Protein AF-A0A514LG94-F1 (afdb_monomer)

Structure (mmCIF, N/CA/C/O backbone):
data_AF-A0A514LG94-F1
#
_entry.id   AF-A0A514LG94-F1
#
loop_
_atom_site.group_PDB
_atom_site.id
_atom_site.type_symbol
_atom_site.label_atom_id
_atom_site.label_alt_id
_atom_site.label_comp_id
_atom_site.label_asym_id
_atom_site.label_entity_id
_atom_site.label_seq_id
_atom_site.pdbx_PDB_ins_code
_atom_site.Cartn_x
_atom_site.Cartn_y
_atom_site.Cartn_z
_atom_site.occupancy
_atom_site.B_iso_or_equiv
_atom_site.auth_seq_id
_atom_site.auth_comp_id
_atom_site.auth_asym_id
_atom_site.auth_atom_id
_atom_site.pdbx_PDB_model_num
ATOM 1 N N . MET A 1 1 ? 9.009 -0.289 -16.043 1.0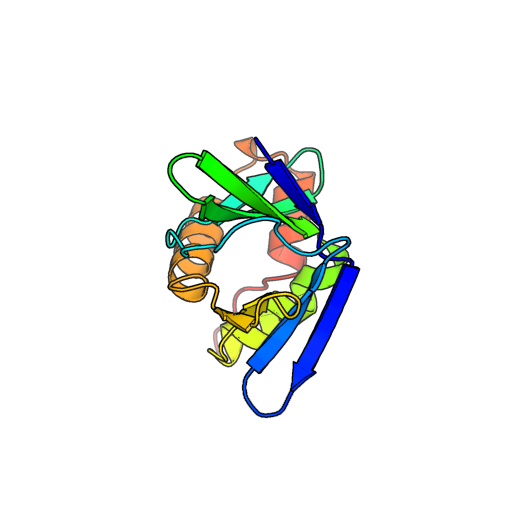0 66.12 1 MET A N 1
ATOM 2 C CA . MET A 1 1 ? 8.931 -0.394 -14.575 1.00 66.12 1 MET A CA 1
ATOM 3 C C . MET A 1 1 ? 8.322 -1.741 -14.287 1.00 66.12 1 MET A C 1
ATOM 5 O O . MET A 1 1 ? 7.383 -2.103 -14.988 1.00 66.12 1 MET A O 1
ATOM 9 N N . ASP A 1 2 ? 8.918 -2.500 -13.381 1.00 88.19 2 ASP A N 1
ATOM 10 C CA . ASP A 1 2 ? 8.402 -3.818 -13.026 1.00 88.19 2 ASP A CA 1
ATOM 11 C C . ASP A 1 2 ? 7.229 -3.648 -12.051 1.00 88.19 2 ASP A C 1
ATOM 13 O O . ASP A 1 2 ? 7.328 -2.825 -11.143 1.00 88.19 2 ASP A O 1
ATOM 17 N N . ALA A 1 3 ? 6.112 -4.346 -12.267 1.00 94.25 3 ALA A N 1
ATOM 18 C CA . ALA A 1 3 ? 4.884 -4.162 -11.488 1.00 94.25 3 ALA A CA 1
ATOM 19 C C . ALA A 1 3 ? 4.435 -5.472 -10.835 1.00 94.25 3 ALA A C 1
ATOM 21 O O . ALA A 1 3 ? 4.307 -6.497 -11.501 1.00 94.25 3 ALA A O 1
ATOM 22 N N . ILE A 1 4 ? 4.201 -5.439 -9.533 1.00 95.81 4 ILE A N 1
ATOM 23 C CA . ILE A 1 4 ? 3.734 -6.556 -8.717 1.00 95.81 4 ILE A CA 1
ATOM 24 C C . ILE A 1 4 ? 2.352 -6.178 -8.195 1.00 95.81 4 ILE A C 1
ATOM 26 O O . ILE A 1 4 ? 2.157 -5.054 -7.739 1.00 95.81 4 ILE A O 1
ATOM 30 N N . TYR A 1 5 ? 1.396 -7.099 -8.251 1.00 97.50 5 TYR A N 1
ATOM 31 C CA . TYR A 1 5 ? 0.014 -6.828 -7.862 1.00 97.50 5 TYR A CA 1
ATOM 32 C C . TYR A 1 5 ? -0.361 -7.648 -6.638 1.00 97.50 5 TYR A C 1
ATOM 34 O O . TYR A 1 5 ? -0.267 -8.876 -6.665 1.00 97.50 5 TYR A O 1
ATOM 42 N N . VAL A 1 6 ? -0.8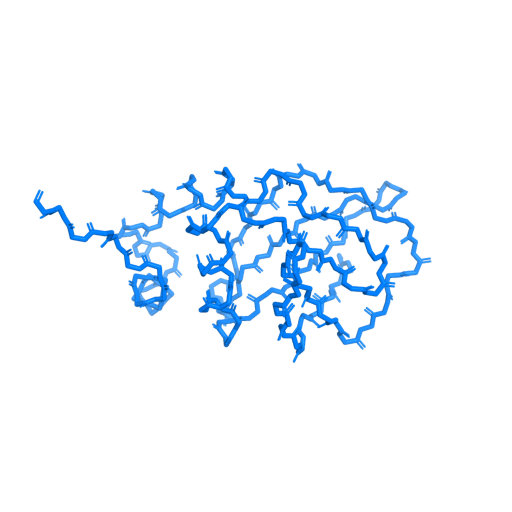38 -6.985 -5.587 1.00 98.12 6 VAL A N 1
ATOM 43 C CA . VAL A 1 6 ? -1.405 -7.662 -4.415 1.00 98.12 6 VAL A CA 1
ATOM 44 C C . VAL A 1 6 ? -2.658 -8.441 -4.822 1.00 98.12 6 VAL A C 1
ATOM 46 O O . VAL A 1 6 ? -3.451 -7.989 -5.652 1.00 98.12 6 VAL A O 1
ATOM 49 N N . LYS A 1 7 ? -2.794 -9.649 -4.273 1.00 98.12 7 LYS A N 1
ATOM 50 C CA . LYS A 1 7 ? -3.893 -10.590 -4.529 1.00 98.12 7 LYS A CA 1
ATOM 51 C C . LYS A 1 7 ? -4.583 -11.074 -3.262 1.00 98.12 7 LYS A C 1
ATOM 53 O O . LYS A 1 7 ? -5.724 -11.520 -3.351 1.00 98.12 7 LYS A O 1
ATOM 58 N N . VAL A 1 8 ? -3.913 -11.025 -2.113 1.00 98.19 8 VAL A N 1
ATOM 59 C CA . VAL A 1 8 ? -4.496 -11.405 -0.821 1.00 98.19 8 VAL A CA 1
ATOM 60 C C . VAL A 1 8 ? -3.925 -10.511 0.274 1.00 98.19 8 VAL A C 1
ATOM 62 O O . VAL A 1 8 ? -2.729 -10.230 0.285 1.00 98.19 8 VAL A O 1
ATOM 65 N N . ALA A 1 9 ? -4.773 -10.120 1.221 1.00 98.19 9 ALA A N 1
ATOM 66 C CA . ALA A 1 9 ? -4.395 -9.469 2.467 1.00 98.19 9 ALA A CA 1
ATOM 67 C C . ALA A 1 9 ? -4.657 -10.421 3.645 1.00 98.19 9 ALA A C 1
ATOM 69 O O . ALA A 1 9 ? -5.717 -11.049 3.726 1.00 98.19 9 ALA A O 1
ATOM 70 N N . ARG A 1 10 ? -3.688 -10.567 4.556 1.00 97.75 10 ARG A N 1
ATOM 71 C CA . ARG A 1 10 ? -3.841 -11.359 5.785 1.00 97.75 10 ARG A CA 1
ATOM 72 C C . ARG A 1 10 ? -3.273 -10.627 6.987 1.00 97.75 10 ARG A C 1
ATOM 74 O O . ARG A 1 10 ? -2.064 -10.445 7.092 1.00 97.75 10 ARG A O 1
ATOM 81 N N . HIS A 1 11 ? -4.133 -10.302 7.942 1.00 97.00 11 HIS A N 1
ATOM 82 C CA . HIS A 1 11 ? -3.687 -9.874 9.262 1.00 97.00 11 HIS A CA 1
ATOM 83 C C . HIS A 1 11 ? -3.155 -11.075 10.059 1.00 97.00 11 HIS A C 1
ATOM 85 O O . HIS A 1 11 ? -3.842 -12.090 10.207 1.00 97.00 11 HIS A O 1
ATOM 91 N N . LYS A 1 12 ? -1.931 -10.948 10.570 1.00 95.62 12 LYS A N 1
ATOM 92 C CA . LYS A 1 12 ? -1.275 -11.869 11.507 1.00 95.62 12 LYS A CA 1
ATOM 93 C C . LYS A 1 12 ? -1.016 -11.131 12.832 1.00 95.62 12 LYS A C 1
ATOM 95 O O . LYS A 1 12 ? -1.363 -9.961 12.965 1.00 95.62 12 LYS A O 1
ATOM 100 N N . GLU A 1 13 ? -0.454 -11.817 13.829 1.00 93.75 13 GLU A N 1
ATOM 101 C CA . GLU A 1 13 ? -0.205 -11.234 15.164 1.00 93.75 13 GLU A CA 1
ATOM 102 C C . GLU A 1 13 ? 0.765 -10.041 15.136 1.00 93.75 13 GLU A C 1
ATOM 104 O O . GLU A 1 13 ? 0.677 -9.158 15.984 1.00 93.75 13 GLU A O 1
ATOM 109 N N . ASP A 1 14 ? 1.681 -10.020 14.172 1.00 94.44 14 ASP A N 1
ATOM 110 C CA . ASP A 1 14 ? 2.784 -9.068 14.043 1.00 94.44 14 ASP A CA 1
ATOM 111 C C . ASP A 1 14 ? 2.586 -8.024 12.933 1.00 94.44 14 ASP A C 1
ATOM 113 O O . ASP A 1 14 ? 3.397 -7.109 12.812 1.00 94.44 14 ASP A O 1
ATOM 117 N N . GLY A 1 15 ? 1.519 -8.125 12.134 1.00 97.12 15 GLY A N 1
ATOM 118 C CA . GLY A 1 15 ? 1.243 -7.155 11.078 1.00 97.12 15 GLY A CA 1
ATOM 119 C C . GLY A 1 15 ? 0.328 -7.657 9.967 1.00 97.12 15 GLY A C 1
ATOM 120 O O . GLY A 1 15 ? -0.220 -8.763 10.012 1.00 97.12 15 GLY A O 1
ATOM 121 N N . LEU A 1 16 ? 0.165 -6.823 8.945 1.00 98.44 16 LEU A N 1
ATOM 122 C CA . LEU A 1 16 ? -0.543 -7.158 7.715 1.00 98.44 16 LEU A CA 1
ATOM 123 C C . LEU A 1 16 ? 0.430 -7.707 6.679 1.00 98.44 16 LEU A C 1
ATOM 125 O O . LEU A 1 16 ? 1.438 -7.089 6.357 1.00 98.44 16 LEU A O 1
ATOM 129 N N . TYR A 1 17 ? 0.090 -8.857 6.115 1.00 98.19 17 TYR A N 1
ATOM 130 C CA . TYR A 1 17 ? 0.847 -9.501 5.056 1.00 98.19 17 TYR A CA 1
ATOM 131 C C . TYR A 1 17 ? 0.067 -9.415 3.749 1.00 98.19 17 TYR A C 1
ATOM 133 O O . TYR A 1 17 ? -1.059 -9.908 3.653 1.00 98.19 17 TYR A O 1
ATOM 141 N N . LEU A 1 18 ? 0.682 -8.786 2.753 1.00 98.19 18 LEU A N 1
ATOM 142 C CA . LEU A 1 18 ? 0.169 -8.666 1.398 1.00 98.19 18 LEU A CA 1
ATOM 143 C C . LEU A 1 18 ? 0.841 -9.733 0.529 1.00 98.19 18 LEU A C 1
ATOM 145 O O . LEU A 1 18 ? 2.053 -9.698 0.309 1.00 98.19 18 LEU A O 1
ATOM 149 N N . GLU A 1 19 ? 0.064 -10.701 0.051 1.00 97.19 19 GLU A N 1
ATOM 150 C CA . GLU A 1 19 ? 0.525 -11.705 -0.911 1.00 97.19 19 GLU A CA 1
ATOM 151 C C . GLU A 1 19 ? 0.319 -11.170 -2.326 1.00 97.19 19 GLU A C 1
ATOM 153 O O . GLU A 1 19 ? -0.762 -10.679 -2.666 1.00 97.19 19 GLU A O 1
ATOM 158 N N . SER A 1 20 ? 1.347 -11.281 -3.162 1.00 95.56 20 SER A N 1
ATOM 159 C CA . SER A 1 20 ? 1.330 -10.805 -4.540 1.00 95.56 20 SER A CA 1
ATOM 160 C C . SER A 1 20 ? 1.170 -11.921 -5.568 1.00 95.56 20 SER A C 1
ATOM 162 O O . SER A 1 20 ? 1.335 -13.107 -5.290 1.00 95.56 20 SER A O 1
ATOM 164 N N . ASP A 1 21 ? 0.859 -11.522 -6.798 1.00 95.62 21 ASP A N 1
ATOM 165 C CA . ASP A 1 21 ? 0.759 -12.394 -7.969 1.00 95.62 21 ASP A CA 1
ATOM 166 C C . ASP A 1 21 ? 2.068 -13.104 -8.339 1.00 95.62 21 ASP A C 1
ATOM 168 O O . ASP A 1 21 ? 2.047 -14.141 -9.006 1.00 95.62 21 ASP A O 1
ATOM 172 N N . ARG A 1 22 ? 3.202 -12.558 -7.898 1.00 93.19 22 ARG A N 1
ATOM 173 C CA . ARG A 1 22 ? 4.530 -13.148 -8.052 1.00 93.19 22 ARG A CA 1
ATOM 174 C C . ARG A 1 22 ? 5.499 -12.655 -6.986 1.00 93.19 22 ARG A C 1
ATOM 176 O O . ARG A 1 22 ? 5.290 -11.608 -6.375 1.00 93.19 22 ARG A O 1
ATOM 183 N N . ASN A 1 23 ? 6.599 -13.387 -6.840 1.00 89.94 23 ASN A N 1
ATOM 184 C CA . ASN A 1 23 ? 7.740 -12.969 -6.034 1.00 89.94 23 ASN A CA 1
ATOM 185 C C . ASN A 1 23 ? 8.624 -12.005 -6.845 1.00 89.94 23 ASN A C 1
ATOM 187 O O . ASN A 1 23 ? 8.771 -12.208 -8.056 1.00 89.94 23 ASN A O 1
ATOM 191 N N . PRO A 1 24 ? 9.252 -11.006 -6.204 1.00 87.94 24 PRO A N 1
ATOM 192 C CA . PRO A 1 24 ? 10.271 -10.199 -6.861 1.00 87.94 24 PRO A CA 1
ATOM 193 C C . PRO A 1 24 ? 11.477 -11.069 -7.248 1.00 87.94 24 PRO A C 1
ATOM 195 O O . PRO A 1 24 ? 11.871 -11.974 -6.511 1.00 87.94 24 PRO A O 1
ATOM 198 N N . GLU A 1 25 ? 12.071 -10.799 -8.412 1.00 85.88 25 GLU A N 1
ATOM 199 C CA . GLU A 1 25 ? 13.256 -11.532 -8.892 1.00 85.88 25 GLU A CA 1
ATOM 200 C C . GLU A 1 25 ? 14.541 -11.130 -8.150 1.00 85.88 25 GLU A C 1
ATOM 202 O O . GLU A 1 25 ? 15.521 -11.873 -8.134 1.00 85.88 25 GLU A O 1
ATOM 207 N N . GLN A 1 26 ? 14.530 -9.945 -7.543 1.00 89.44 26 GLN A N 1
ATOM 208 C CA . GLN A 1 26 ? 15.662 -9.289 -6.900 1.00 89.44 26 GLN A CA 1
ATOM 209 C C . GLN A 1 26 ? 15.267 -8.800 -5.503 1.00 89.44 26 GLN A C 1
ATOM 211 O O . GLN A 1 26 ? 14.090 -8.771 -5.137 1.00 89.44 26 GLN A O 1
ATOM 216 N N . LEU A 1 27 ? 16.268 -8.419 -4.707 1.00 92.00 27 LEU A N 1
ATOM 217 C CA . LEU A 1 27 ? 16.040 -7.882 -3.372 1.00 92.00 27 LEU A CA 1
ATOM 218 C C . LEU A 1 27 ? 15.377 -6.503 -3.459 1.00 92.00 27 LEU A C 1
ATOM 220 O O . LEU A 1 27 ? 15.897 -5.602 -4.113 1.00 92.00 27 LEU A O 1
ATOM 224 N N . LEU A 1 28 ? 14.265 -6.340 -2.746 1.00 95.44 28 LEU A N 1
ATOM 225 C CA . LEU A 1 28 ? 13.557 -5.070 -2.654 1.00 95.44 28 LEU A CA 1
ATOM 226 C C . LEU A 1 28 ? 14.052 -4.257 -1.458 1.00 95.44 28 LEU A C 1
ATOM 228 O O . LEU A 1 28 ? 14.155 -4.775 -0.346 1.00 95.44 28 LEU A O 1
ATOM 232 N N . THR A 1 29 ? 14.304 -2.970 -1.684 1.00 96.19 29 THR A N 1
ATOM 233 C CA . THR A 1 29 ? 14.580 -1.979 -0.639 1.00 96.19 29 THR A CA 1
ATOM 234 C C . THR A 1 29 ? 13.428 -0.974 -0.598 1.00 96.19 29 THR A C 1
ATOM 236 O O . THR A 1 29 ? 13.129 -0.370 -1.633 1.00 96.19 29 THR A O 1
ATOM 239 N N . PRO A 1 30 ? 12.743 -0.801 0.548 1.00 96.44 30 PRO A N 1
ATOM 240 C CA . PRO A 1 30 ? 11.640 0.147 0.654 1.00 96.44 30 PRO A CA 1
ATOM 241 C C . PRO A 1 30 ? 12.144 1.573 0.437 1.00 96.44 30 PRO A C 1
ATOM 243 O O . PRO A 1 30 ? 13.178 1.953 0.988 1.00 96.44 30 PRO A O 1
ATOM 246 N N . THR A 1 31 ? 11.431 2.364 -0.370 1.00 96.94 31 THR A N 1
ATOM 247 C CA . THR A 1 31 ? 11.831 3.757 -0.630 1.00 96.94 31 THR A CA 1
ATOM 248 C C . THR A 1 31 ? 11.082 4.773 0.223 1.00 96.94 31 THR A C 1
ATOM 250 O O . THR A 1 31 ? 11.377 5.957 0.096 1.00 96.94 31 THR A O 1
ATOM 253 N N . GLY A 1 32 ? 10.078 4.346 0.998 1.00 96.75 32 GLY A N 1
ATOM 254 C CA . GLY A 1 32 ? 9.176 5.256 1.709 1.00 96.75 32 GLY A CA 1
ATOM 255 C C . GLY A 1 32 ? 8.428 6.169 0.743 1.00 96.75 32 GLY A C 1
ATOM 256 O O . GLY A 1 32 ? 8.407 7.375 0.933 1.00 96.75 32 GLY A O 1
ATOM 257 N N . ARG A 1 33 ? 7.920 5.620 -0.371 1.00 97.06 33 ARG A N 1
ATOM 258 C CA . ARG A 1 33 ? 7.205 6.409 -1.380 1.00 97.06 33 ARG A CA 1
ATOM 259 C C . ARG A 1 33 ? 5.908 5.734 -1.779 1.00 97.06 33 ARG A C 1
ATOM 261 O O . ARG A 1 33 ? 5.939 4.654 -2.375 1.00 97.06 33 ARG A O 1
ATOM 268 N N . LEU A 1 34 ? 4.801 6.425 -1.533 1.00 97.69 34 LEU A N 1
ATOM 269 C CA . LEU A 1 34 ? 3.465 6.025 -1.955 1.00 97.69 34 LEU A CA 1
ATOM 270 C C . LEU A 1 34 ? 2.961 6.933 -3.082 1.00 97.69 34 LEU A C 1
ATOM 272 O O . LEU A 1 34 ? 3.164 8.145 -3.080 1.00 97.69 34 LEU A O 1
ATOM 276 N N . LEU A 1 35 ? 2.310 6.340 -4.075 1.00 96.88 35 LEU A N 1
ATOM 277 C CA . LEU A 1 35 ? 1.660 7.027 -5.187 1.00 96.88 35 LEU A CA 1
ATOM 278 C C . LEU A 1 35 ? 0.227 6.510 -5.346 1.00 96.88 35 LEU A C 1
ATOM 280 O O . LEU A 1 35 ? -0.119 5.447 -4.837 1.00 96.88 35 LEU A O 1
ATOM 284 N N . ALA A 1 36 ? -0.582 7.234 -6.112 1.00 96.38 36 ALA A N 1
ATOM 285 C CA . ALA A 1 36 ? -1.879 6.764 -6.578 1.00 96.38 36 ALA A CA 1
ATOM 286 C C . ALA A 1 36 ? -1.825 6.435 -8.073 1.00 96.38 36 ALA A C 1
ATOM 288 O O . ALA A 1 36 ? -1.263 7.194 -8.866 1.00 96.38 36 ALA A O 1
ATOM 289 N N . ASP A 1 37 ? -2.450 5.324 -8.444 1.00 97.38 37 ASP A N 1
ATOM 290 C CA . ASP A 1 37 ? -2.844 4.998 -9.809 1.00 97.38 37 ASP A CA 1
ATOM 291 C C . ASP A 1 37 ? -4.370 5.109 -9.891 1.00 97.38 37 ASP A C 1
ATOM 293 O O . ASP A 1 37 ? -5.105 4.175 -9.562 1.00 97.38 37 ASP A O 1
ATOM 297 N N . SER A 1 38 ? -4.834 6.300 -10.273 1.00 96.62 38 SER A N 1
ATOM 298 C CA . SER A 1 38 ? -6.258 6.626 -10.358 1.00 96.62 38 SER A CA 1
ATOM 299 C C . SER A 1 38 ? -6.994 5.846 -11.446 1.00 96.62 38 SER A C 1
ATOM 301 O O . SER A 1 38 ? -8.180 5.581 -11.290 1.00 96.62 38 SER A O 1
ATOM 303 N N . ASP A 1 39 ? -6.315 5.471 -12.535 1.00 96.06 39 ASP A N 1
ATOM 304 C CA . ASP A 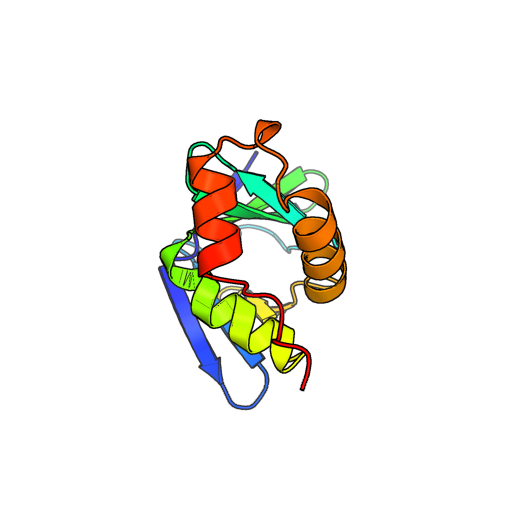1 39 ? -6.948 4.740 -13.639 1.00 96.06 39 ASP A CA 1
ATOM 305 C C . ASP A 1 39 ? -7.281 3.298 -13.225 1.00 96.06 39 ASP A C 1
ATOM 307 O O . ASP A 1 39 ? -8.272 2.727 -13.684 1.00 96.06 39 ASP A O 1
ATOM 311 N N . ASN A 1 40 ? -6.463 2.711 -12.3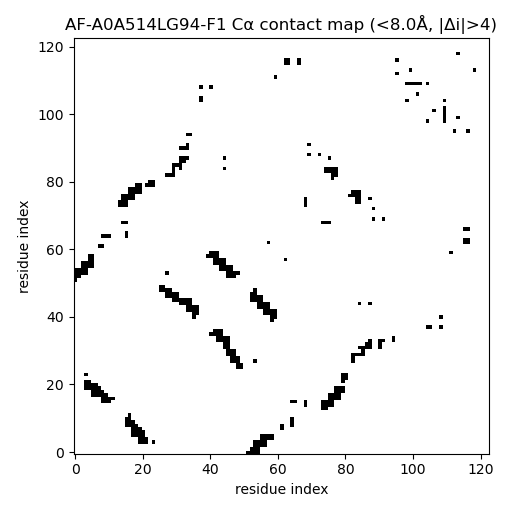43 1.00 96.88 40 ASN A N 1
ATOM 312 C CA . ASN A 1 40 ? -6.619 1.335 -11.869 1.00 96.88 40 ASN A CA 1
ATOM 313 C C . ASN A 1 40 ? -7.143 1.218 -10.430 1.00 96.88 40 ASN A C 1
ATOM 315 O O . ASN A 1 40 ? -7.231 0.100 -9.923 1.00 96.88 40 ASN A O 1
ATOM 319 N N . PHE A 1 41 ? -7.475 2.336 -9.775 1.00 97.94 41 PHE A N 1
ATOM 320 C CA . PHE A 1 41 ? -7.870 2.383 -8.362 1.00 97.94 41 PHE A CA 1
ATOM 321 C C . PHE A 1 41 ? -6.899 1.599 -7.471 1.00 97.94 41 PHE A C 1
ATOM 323 O O . PHE A 1 41 ? -7.268 0.653 -6.768 1.00 97.94 41 PHE A O 1
ATOM 330 N N . ALA A 1 42 ? -5.623 1.979 -7.526 1.00 98.44 42 ALA A N 1
ATOM 331 C CA . ALA A 1 42 ? -4.579 1.356 -6.727 1.00 98.44 42 ALA A CA 1
ATOM 332 C C . ALA A 1 42 ? -3.725 2.392 -5.995 1.00 98.44 42 ALA A C 1
ATOM 334 O O . ALA A 1 42 ? -3.410 3.463 -6.515 1.00 98.44 42 ALA A O 1
ATOM 335 N N . LEU A 1 43 ? -3.302 2.024 -4.788 1.00 98.44 43 LEU A N 1
ATOM 336 C CA . LEU A 1 43 ? -2.186 2.674 -4.114 1.00 98.44 43 LEU A CA 1
ATOM 337 C C . LEU A 1 43 ? -0.908 1.935 -4.504 1.00 98.44 43 LEU A C 1
ATOM 339 O O . LEU A 1 43 ? -0.862 0.706 -4.492 1.00 98.44 43 LEU A O 1
ATOM 343 N N . VAL A 1 44 ? 0.120 2.678 -4.892 1.00 98.44 44 VAL A N 1
ATOM 344 C CA . VAL A 1 44 ? 1.340 2.131 -5.483 1.00 98.44 44 VAL A CA 1
ATOM 345 C C . VAL A 1 44 ? 2.524 2.490 -4.608 1.00 98.44 44 VAL A C 1
ATOM 347 O O . VAL A 1 44 ? 2.943 3.645 -4.560 1.00 98.44 44 VAL A O 1
ATOM 350 N N . TYR A 1 45 ? 3.090 1.492 -3.940 1.00 98.31 45 TYR A N 1
ATOM 351 C CA . TYR A 1 45 ? 4.326 1.660 -3.187 1.00 98.31 45 TYR A CA 1
ATOM 352 C C . TYR A 1 45 ? 5.532 1.360 -4.080 1.00 98.31 45 TYR A C 1
ATOM 354 O O . TYR A 1 45 ? 5.521 0.403 -4.862 1.00 98.31 45 TYR A O 1
ATOM 362 N N . ILE A 1 46 ? 6.579 2.175 -3.974 1.00 97.62 46 ILE A N 1
ATOM 363 C CA . ILE A 1 46 ? 7.794 2.028 -4.779 1.00 97.62 46 ILE A CA 1
ATOM 364 C C . ILE A 1 46 ? 8.895 1.347 -3.963 1.00 97.62 46 ILE A C 1
ATOM 366 O O . ILE A 1 46 ? 9.219 1.754 -2.853 1.00 97.62 46 ILE A O 1
ATOM 370 N N . PHE A 1 47 ? 9.498 0.317 -4.548 1.00 96.75 47 PHE A N 1
ATOM 371 C CA . PHE A 1 47 ? 10.715 -0.317 -4.052 1.00 96.75 47 PHE A CA 1
ATOM 372 C C . PHE A 1 47 ? 11.875 -0.042 -5.015 1.00 96.75 47 PHE A C 1
ATOM 374 O O . PHE A 1 47 ? 11.684 -0.003 -6.234 1.00 96.75 47 PHE A O 1
ATOM 381 N N . ASP A 1 48 ? 13.081 0.121 -4.475 1.00 95.62 48 ASP A N 1
ATOM 382 C CA . ASP A 1 48 ? 14.328 0.015 -5.239 1.00 95.62 48 ASP A CA 1
ATOM 383 C C . ASP A 1 48 ? 14.731 -1.465 -5.325 1.00 95.62 48 ASP A C 1
ATOM 385 O O . ASP A 1 48 ? 14.528 -2.240 -4.389 1.00 95.62 48 ASP A O 1
ATOM 389 N N . SER A 1 49 ? 15.276 -1.854 -6.468 1.00 93.19 49 SER A N 1
ATOM 390 C CA . SER A 1 49 ? 15.736 -3.192 -6.806 1.00 93.19 49 SER A CA 1
ATOM 391 C C . SER A 1 49 ? 16.970 -3.071 -7.695 1.00 93.19 49 SER A C 1
ATOM 393 O O . SER A 1 49 ? 16.856 -2.889 -8.906 1.00 93.19 49 SER A O 1
ATOM 395 N N . GLU A 1 50 ? 18.152 -3.130 -7.080 1.00 89.25 50 GLU A N 1
ATOM 396 C CA . GLU A 1 50 ? 19.464 -3.066 -7.747 1.00 89.25 50 GLU A CA 1
ATOM 397 C C . GLU A 1 50 ? 19.601 -1.932 -8.793 1.00 89.25 50 GLU A C 1
ATOM 399 O O . GLU A 1 50 ? 20.198 -2.109 -9.857 1.00 89.25 50 GLU A O 1
ATOM 404 N N . GLY A 1 51 ? 19.072 -0.737 -8.500 1.00 84.75 51 GLY A N 1
ATOM 405 C CA . GLY A 1 51 ? 19.150 0.420 -9.401 1.00 84.75 51 GLY A CA 1
ATOM 406 C C . GLY A 1 5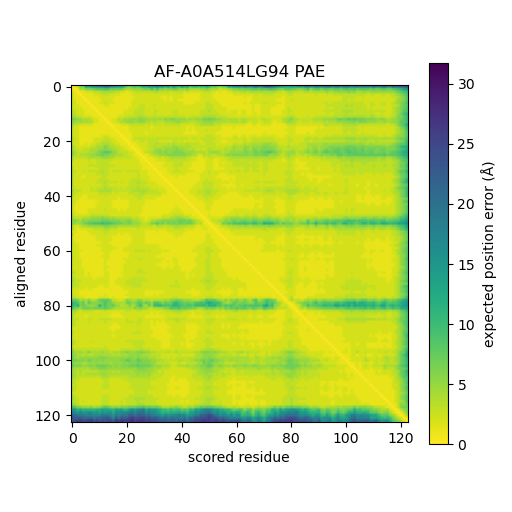1 ? 18.011 0.509 -10.422 1.00 84.75 51 GLY A C 1
ATOM 407 O O . GLY A 1 51 ? 18.056 1.351 -11.326 1.00 84.75 51 GLY A O 1
ATOM 408 N N . ALA A 1 52 ? 16.984 -0.329 -10.279 1.00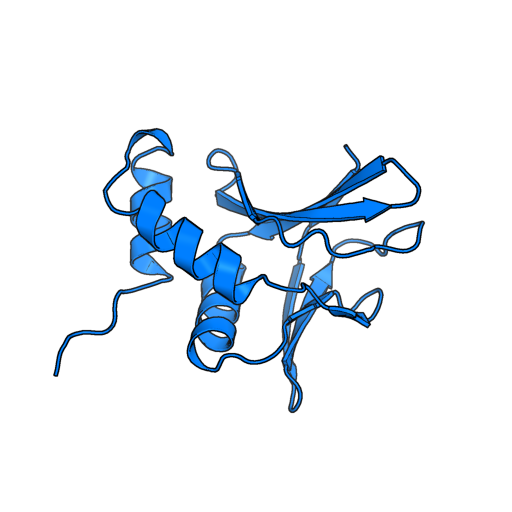 91.31 52 ALA A N 1
ATOM 409 C CA . ALA A 1 52 ? 15.692 -0.210 -10.941 1.00 91.31 52 ALA A CA 1
ATOM 410 C C . ALA A 1 52 ? 14.569 -0.010 -9.910 1.00 91.31 52 ALA A C 1
ATOM 412 O O . ALA A 1 52 ? 14.734 -0.279 -8.727 1.00 91.31 52 ALA A O 1
ATOM 413 N N . PHE A 1 53 ? 13.400 0.440 -10.369 1.00 93.88 53 PHE A N 1
ATOM 414 C CA . PHE A 1 53 ? 12.220 0.583 -9.515 1.00 93.88 53 PHE A CA 1
ATOM 415 C C . PHE A 1 53 ? 11.190 -0.510 -9.794 1.00 93.88 53 PHE A C 1
ATOM 417 O O . PHE A 1 53 ? 10.827 -0.753 -10.955 1.00 93.88 53 PHE A O 1
ATOM 424 N N . VAL A 1 54 ? 10.679 -1.090 -8.710 1.00 95.62 54 VAL A N 1
ATOM 425 C CA . VAL A 1 54 ? 9.558 -2.032 -8.690 1.00 95.62 54 VAL A CA 1
ATOM 426 C C . VAL A 1 54 ? 8.357 -1.338 -8.056 1.00 95.62 54 VAL A C 1
ATOM 428 O O . VAL A 1 54 ? 8.471 -0.689 -7.020 1.00 95.62 54 VAL A O 1
ATOM 431 N N . GLN A 1 55 ? 7.200 -1.453 -8.695 1.00 96.94 55 GLN A N 1
ATOM 432 C CA . GLN A 1 55 ? 5.935 -0.916 -8.216 1.00 96.94 55 GLN A CA 1
ATOM 433 C C . GLN A 1 55 ? 5.114 -2.044 -7.610 1.00 96.94 55 GLN A C 1
ATOM 435 O O . GLN A 1 55 ? 4.770 -2.987 -8.320 1.00 96.94 55 GLN A O 1
ATOM 440 N N . VAL A 1 56 ? 4.763 -1.943 -6.334 1.00 97.75 56 VAL A N 1
ATOM 441 C CA . VAL A 1 56 ? 3.778 -2.838 -5.725 1.00 97.75 56 VAL A CA 1
ATOM 442 C C . VAL A 1 56 ? 2.437 -2.122 -5.699 1.00 97.75 56 VAL A C 1
ATOM 444 O O . VAL A 1 56 ? 2.268 -1.117 -5.013 1.00 97.75 56 VAL A O 1
ATOM 447 N N . HIS A 1 57 ? 1.500 -2.635 -6.487 1.00 98.38 57 HIS A N 1
ATOM 448 C CA . HIS A 1 57 ? 0.140 -2.134 -6.618 1.00 98.38 57 HIS A CA 1
ATOM 449 C C . HIS A 1 57 ? -0.753 -2.811 -5.583 1.00 98.38 57 HIS A C 1
ATOM 451 O O . HIS A 1 57 ? -0.828 -4.042 -5.536 1.00 98.38 57 HIS A O 1
ATOM 457 N N . ILE A 1 58 ? -1.449 -2.000 -4.791 1.00 98.69 58 ILE A N 1
ATOM 458 C CA . ILE A 1 58 ? -2.430 -2.396 -3.780 1.00 98.69 58 ILE A CA 1
ATOM 459 C C . ILE A 1 58 ? -3.813 -1.932 -4.276 1.00 98.69 58 ILE A C 1
ATOM 461 O O . ILE A 1 58 ? -4.169 -0.762 -4.083 1.00 98.69 58 ILE A O 1
ATOM 465 N N . PRO A 1 59 ? -4.570 -2.805 -4.972 1.00 98.50 59 PRO A N 1
ATOM 466 C CA . PRO A 1 59 ? -5.904 -2.484 -5.481 1.00 98.50 59 PRO A CA 1
ATOM 467 C C . PRO A 1 59 ? -6.899 -2.076 -4.387 1.00 98.50 59 PRO A C 1
ATOM 469 O O . PRO A 1 59 ? -6.762 -2.502 -3.238 1.00 98.50 59 PRO A O 1
ATOM 472 N N . GLU A 1 60 ? -7.935 -1.324 -4.776 1.00 98.56 60 GLU A N 1
ATOM 473 C CA . GLU A 1 60 ? -9.024 -0.844 -3.905 1.00 98.56 60 GLU A CA 1
ATOM 474 C C . GLU A 1 60 ? -9.590 -1.923 -2.977 1.00 98.56 60 GLU A C 1
ATOM 476 O O . GLU A 1 60 ? -9.872 -1.660 -1.809 1.00 98.56 60 GLU A O 1
ATOM 481 N N . GLU A 1 61 ? -9.724 -3.157 -3.469 1.00 98.44 61 GLU A N 1
ATOM 482 C CA . GLU A 1 61 ? -10.293 -4.266 -2.697 1.00 98.44 61 GLU A CA 1
ATOM 483 C C . GLU A 1 61 ? -9.537 -4.565 -1.388 1.00 98.44 61 GLU A C 1
ATOM 485 O O . GLU A 1 61 ? -10.139 -5.111 -0.466 1.00 98.44 61 GLU A O 1
ATOM 490 N N . PHE A 1 62 ? -8.262 -4.165 -1.275 1.00 98.62 62 PHE A N 1
ATOM 491 C CA . PHE A 1 62 ? -7.422 -4.357 -0.084 1.00 98.62 62 PHE A CA 1
ATOM 492 C C . PHE A 1 62 ? -7.237 -3.083 0.754 1.00 98.62 62 PHE A C 1
ATOM 494 O O . PHE A 1 62 ? -6.552 -3.109 1.779 1.00 98.62 62 PHE A O 1
ATOM 501 N N . TRP A 1 63 ? -7.823 -1.952 0.353 1.00 98.56 63 TRP A N 1
ATOM 502 C CA . TRP A 1 63 ? -7.741 -0.710 1.127 1.00 98.56 63 TRP A CA 1
ATOM 503 C C . TRP A 1 63 ? -8.373 -0.804 2.523 1.00 98.56 63 TRP A C 1
ATOM 505 O O . TRP A 1 63 ? -7.811 -0.199 3.432 1.00 98.56 63 TRP A O 1
ATOM 515 N N . PRO A 1 64 ? -9.454 -1.577 2.766 1.00 98.31 64 PRO A N 1
ATOM 516 C CA . PRO A 1 64 ? -9.951 -1.796 4.125 1.00 98.31 64 PRO A CA 1
ATOM 517 C C . PRO A 1 64 ? -8.916 -2.429 5.066 1.00 98.31 64 PRO A C 1
ATOM 519 O O . PRO A 1 64 ? -8.765 -1.973 6.200 1.00 98.31 64 PRO A O 1
ATOM 522 N N . ASP A 1 65 ? -8.182 -3.447 4.602 1.00 98.62 65 ASP A N 1
ATOM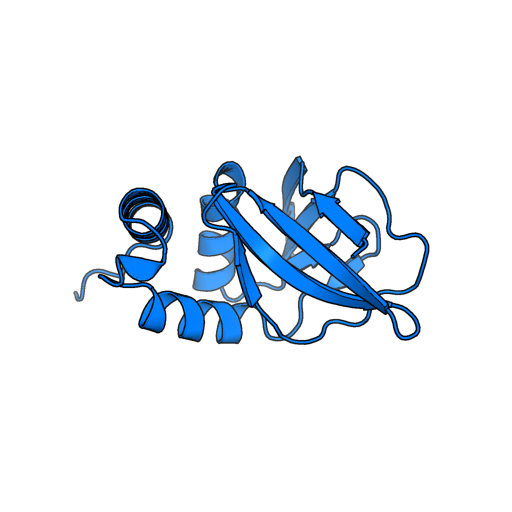 523 C CA . ASP A 1 65 ? -7.107 -4.079 5.379 1.00 98.62 65 ASP A CA 1
ATOM 524 C C . ASP A 1 65 ? -5.951 -3.094 5.608 1.00 98.62 65 ASP A C 1
ATOM 526 O O . ASP A 1 65 ? -5.440 -2.966 6.725 1.00 98.62 65 ASP A O 1
ATOM 530 N N . LEU A 1 66 ? -5.588 -2.331 4.568 1.00 98.38 66 LEU A N 1
ATOM 531 C CA . LEU A 1 66 ? -4.558 -1.297 4.660 1.00 98.38 66 LEU A CA 1
ATOM 532 C C . LEU A 1 66 ? -4.930 -0.211 5.680 1.00 98.38 66 LEU A C 1
ATOM 534 O O . LEU A 1 66 ? -4.104 0.149 6.519 1.00 98.38 66 LEU A O 1
ATOM 538 N N . ASN A 1 67 ? -6.172 0.279 5.644 1.00 98.06 67 ASN A N 1
ATOM 539 C CA . ASN A 1 67 ? -6.683 1.276 6.580 1.00 98.06 67 ASN A CA 1
ATOM 540 C C . ASN A 1 67 ? -6.671 0.741 8.013 1.00 98.06 67 ASN A C 1
ATOM 542 O O . ASN A 1 67 ? -6.198 1.421 8.920 1.00 98.06 67 ASN A O 1
ATOM 546 N N . LYS A 1 68 ? -7.117 -0.503 8.224 1.00 97.75 68 LYS A N 1
ATOM 547 C CA . LYS A 1 68 ? -7.068 -1.128 9.548 1.00 97.75 68 LYS A CA 1
ATOM 548 C C . LYS A 1 68 ? -5.642 -1.143 10.102 1.00 97.75 68 LYS A C 1
ATOM 550 O O . LYS A 1 68 ? -5.417 -0.690 11.223 1.00 97.75 68 LYS A O 1
ATOM 555 N N . SER A 1 69 ? -4.673 -1.608 9.314 1.00 98.00 69 SER A N 1
ATOM 556 C CA . SER A 1 69 ? -3.270 -1.609 9.738 1.00 98.00 69 SER A CA 1
ATOM 557 C C . SER A 1 69 ? -2.704 -0.213 9.954 1.00 98.00 69 SER A C 1
ATOM 559 O O . SER A 1 69 ? -1.891 -0.024 10.853 1.00 98.00 69 SER A O 1
ATOM 561 N N . HIS A 1 70 ? -3.144 0.773 9.176 1.00 97.75 70 HIS A N 1
ATOM 562 C CA . HIS A 1 70 ? -2.755 2.164 9.361 1.00 97.75 70 HIS A CA 1
ATOM 563 C C . HIS A 1 70 ? -3.298 2.773 10.661 1.00 97.75 70 HIS A C 1
ATOM 565 O O . HIS A 1 70 ? -2.545 3.417 11.393 1.00 97.75 70 HIS A O 1
ATOM 571 N N . GLN A 1 71 ? -4.563 2.514 10.999 1.00 96.44 71 GLN A N 1
ATOM 572 C CA . GLN A 1 71 ? -5.172 2.958 12.256 1.00 96.44 71 GLN A CA 1
ATOM 573 C C . GLN A 1 71 ? -4.508 2.314 13.477 1.00 96.44 71 GLN A C 1
ATOM 575 O O . GLN A 1 71 ? -4.260 2.982 14.479 1.00 96.44 71 GLN A O 1
ATOM 580 N N . GLU A 1 72 ? -4.188 1.022 13.387 1.00 96.62 72 GLU A N 1
ATOM 581 C CA . GLU A 1 72 ? -3.509 0.277 14.453 1.00 96.62 72 GLU A CA 1
ATOM 582 C C . GLU A 1 72 ? -1.983 0.510 14.465 1.00 96.62 72 GLU A C 1
ATOM 584 O O . GLU A 1 72 ? -1.308 0.077 15.400 1.00 96.62 72 GLU A O 1
ATOM 589 N N . ARG A 1 73 ? -1.439 1.197 13.445 1.00 96.69 73 ARG A N 1
ATOM 590 C CA . ARG A 1 73 ? 0.004 1.378 13.186 1.00 96.69 73 ARG A CA 1
ATOM 591 C C . ARG A 1 73 ? 0.780 0.057 13.251 1.00 96.69 73 ARG A C 1
ATOM 593 O O . ARG A 1 73 ? 1.881 -0.014 13.796 1.00 96.69 73 ARG A O 1
ATOM 600 N N . THR A 1 74 ? 0.180 -1.009 12.722 1.00 97.81 74 THR A N 1
ATOM 601 C CA . THR A 1 74 ? 0.825 -2.323 12.628 1.00 97.81 74 THR A CA 1
ATOM 602 C C . THR A 1 74 ? 1.674 -2.400 11.364 1.00 97.81 74 THR A C 1
ATOM 604 O O . THR A 1 74 ? 1.166 -2.009 10.309 1.00 97.81 74 THR A O 1
ATOM 607 N N . PRO A 1 75 ? 2.872 -3.006 11.419 1.00 98.06 75 PRO A N 1
ATOM 608 C CA . PRO A 1 75 ? 3.714 -3.197 10.245 1.00 98.06 75 PRO A CA 1
ATOM 609 C C . PRO A 1 75 ? 2.987 -3.860 9.070 1.00 98.06 75 PRO A C 1
ATOM 611 O O . PRO A 1 75 ? 2.098 -4.700 9.251 1.00 98.06 75 PRO A O 1
ATOM 614 N N . ILE A 1 76 ? 3.394 -3.493 7.856 1.00 98.44 76 ILE A N 1
ATOM 615 C CA . ILE A 1 76 ? 2.865 -4.043 6.607 1.00 98.44 76 ILE A CA 1
ATOM 616 C C . ILE A 1 76 ? 4.019 -4.696 5.854 1.00 98.44 76 ILE A C 1
ATOM 618 O O . ILE A 1 76 ? 5.063 -4.077 5.646 1.00 98.44 76 ILE A O 1
ATOM 622 N N . TYR A 1 77 ? 3.823 -5.939 5.424 1.00 97.88 77 TYR A N 1
ATOM 623 C CA . TYR A 1 77 ? 4.839 -6.770 4.790 1.00 97.88 77 TYR A CA 1
ATOM 624 C C . TYR A 1 77 ? 4.389 -7.274 3.425 1.00 97.88 77 TYR A C 1
ATOM 626 O O . TYR A 1 77 ? 3.226 -7.625 3.223 1.00 97.88 77 TYR A O 1
ATOM 634 N N . LEU A 1 78 ? 5.338 -7.392 2.498 1.00 96.81 78 LEU A N 1
ATOM 635 C CA . LEU A 1 78 ? 5.159 -8.142 1.262 1.00 96.81 78 LEU A CA 1
ATOM 636 C C . LEU A 1 78 ? 5.514 -9.600 1.564 1.00 96.81 78 LEU A C 1
ATOM 638 O O . LEU A 1 78 ? 6.690 -9.922 1.744 1.00 96.81 78 LEU A O 1
ATOM 642 N N . ASP A 1 79 ? 4.512 -10.479 1.653 1.00 87.75 79 ASP A N 1
ATOM 643 C CA . ASP A 1 79 ? 4.664 -11.845 2.189 1.00 87.75 79 ASP A CA 1
ATOM 644 C C . ASP A 1 79 ? 5.715 -12.650 1.411 1.00 87.75 79 ASP A C 1
ATOM 646 O O . ASP A 1 79 ? 6.553 -13.329 2.004 1.00 87.75 79 ASP A O 1
ATOM 650 N N . THR A 1 80 ? 5.761 -12.467 0.089 1.00 80.06 80 THR A N 1
ATOM 651 C CA . THR A 1 80 ? 6.655 -13.195 -0.824 1.00 80.06 80 THR A CA 1
ATOM 652 C C . THR A 1 80 ? 8.142 -13.013 -0.539 1.00 80.06 80 THR A C 1
ATOM 654 O O . THR A 1 80 ? 8.946 -13.876 -0.885 1.00 80.06 80 THR A O 1
ATOM 657 N N . SER A 1 81 ? 8.520 -11.882 0.055 1.00 78.56 81 SER A N 1
ATOM 658 C CA . SER A 1 81 ? 9.909 -11.551 0.385 1.00 78.56 81 SER A CA 1
ATOM 659 C C . SER A 1 81 ? 10.102 -11.201 1.861 1.00 78.56 81 SER A C 1
ATOM 661 O O . SER A 1 81 ? 11.225 -10.913 2.264 1.00 78.56 81 SER A O 1
ATOM 663 N N . SER A 1 82 ? 9.024 -11.215 2.655 1.00 87.06 82 SER A N 1
ATOM 664 C CA . SER A 1 82 ? 8.983 -10.718 4.038 1.00 87.06 82 SER A CA 1
ATOM 665 C C . SER A 1 82 ? 9.634 -9.335 4.185 1.00 87.06 82 SER A C 1
ATOM 667 O O . SER A 1 82 ? 10.328 -9.059 5.161 1.00 87.06 82 SER A O 1
ATOM 669 N N . VAL A 1 83 ? 9.446 -8.478 3.176 1.00 94.75 83 VAL A N 1
ATOM 670 C CA . VAL A 1 83 ? 9.983 -7.112 3.157 1.00 94.75 83 VAL A CA 1
ATOM 671 C C . VAL A 1 83 ? 8.925 -6.174 3.713 1.00 94.75 83 VAL A C 1
ATOM 673 O O . VAL A 1 83 ? 7.778 -6.214 3.277 1.00 94.75 83 VAL A O 1
ATOM 676 N N . GLU A 1 84 ? 9.312 -5.337 4.667 1.00 97.06 84 GLU A N 1
ATOM 677 C CA . GLU A 1 84 ? 8.436 -4.321 5.244 1.00 97.06 84 GLU A CA 1
ATOM 678 C C . GLU A 1 84 ? 8.280 -3.120 4.304 1.00 97.06 84 GLU A C 1
ATOM 680 O O . GLU A 1 84 ? 9.243 -2.664 3.681 1.00 97.06 84 GLU A O 1
ATOM 685 N N . PHE A 1 85 ? 7.066 -2.583 4.228 1.00 98.12 85 PHE A N 1
ATOM 686 C CA . PHE A 1 85 ? 6.768 -1.324 3.557 1.00 98.12 85 PHE A CA 1
ATOM 687 C C . PHE A 1 85 ? 7.126 -0.160 4.495 1.00 98.12 85 PHE A C 1
ATOM 689 O O . PHE A 1 85 ? 6.254 0.425 5.132 1.00 98.12 85 PHE A O 1
ATOM 696 N N . ALA A 1 86 ? 8.418 0.159 4.619 1.00 97.12 86 ALA A N 1
ATOM 697 C CA . ALA A 1 86 ? 8.875 1.216 5.527 1.00 97.12 86 ALA A CA 1
ATOM 698 C C . ALA A 1 86 ? 8.222 2.576 5.207 1.00 97.12 86 ALA A C 1
ATOM 700 O O . ALA A 1 86 ? 7.985 2.893 4.037 1.00 97.12 86 ALA A O 1
ATOM 701 N N . ASP A 1 87 ? 7.935 3.356 6.250 1.00 97.69 87 ASP A N 1
ATOM 702 C CA . ASP A 1 87 ? 7.309 4.689 6.203 1.00 97.69 87 ASP A CA 1
ATOM 703 C C . ASP A 1 87 ? 5.934 4.743 5.502 1.00 97.69 87 ASP A C 1
ATOM 705 O O . ASP A 1 87 ? 5.425 5.815 5.178 1.00 97.69 87 ASP A O 1
ATOM 709 N N . ILE A 1 88 ? 5.295 3.592 5.243 1.00 98.00 88 ILE A N 1
ATOM 710 C CA . ILE A 1 88 ? 4.019 3.556 4.515 1.00 98.00 88 ILE A CA 1
ATOM 711 C C . ILE A 1 88 ? 2.898 4.267 5.266 1.00 98.00 88 ILE A C 1
ATOM 713 O O . ILE A 1 88 ? 1.997 4.808 4.633 1.00 98.00 88 ILE A O 1
ATOM 717 N N . HIS A 1 89 ? 2.921 4.271 6.599 1.00 98.12 89 HIS A N 1
ATOM 718 C CA . HIS A 1 89 ? 1.876 4.934 7.364 1.00 98.12 89 HIS A CA 1
ATOM 719 C C . HIS A 1 89 ? 2.003 6.454 7.270 1.00 98.12 89 HIS A C 1
ATOM 721 O O . HIS A 1 89 ? 0.997 7.119 7.063 1.00 98.12 89 HIS A O 1
ATOM 727 N N . GLU A 1 90 ? 3.219 6.986 7.361 1.00 97.94 90 GLU A N 1
ATOM 728 C CA . GLU A 1 90 ? 3.524 8.407 7.195 1.00 97.94 90 GLU A CA 1
ATOM 729 C C . GLU A 1 90 ? 3.216 8.879 5.768 1.00 97.94 90 GLU A C 1
ATOM 731 O O . GLU A 1 90 ? 2.623 9.938 5.567 1.00 97.94 90 GLU A O 1
ATOM 736 N N . GLU A 1 91 ? 3.571 8.074 4.766 1.00 98.12 91 GLU A N 1
ATOM 737 C CA . GLU A 1 91 ? 3.228 8.350 3.370 1.00 98.12 91 GLU A CA 1
ATOM 738 C C . GLU A 1 91 ? 1.713 8.318 3.136 1.00 98.12 91 GLU A C 1
ATOM 740 O O . GLU A 1 91 ? 1.188 9.138 2.381 1.00 98.12 91 GLU A O 1
ATOM 745 N N . LEU A 1 92 ? 0.996 7.400 3.793 1.00 97.44 92 LEU A N 1
ATOM 746 C CA . LEU A 1 92 ? -0.458 7.329 3.706 1.00 97.44 92 LEU A CA 1
ATOM 747 C C . LEU A 1 92 ? -1.123 8.530 4.394 1.00 97.44 92 LEU A C 1
ATOM 749 O O . LEU A 1 92 ? -2.035 9.097 3.803 1.00 97.44 92 LEU A O 1
ATOM 753 N N . ASP A 1 93 ? -0.635 8.973 5.561 1.00 97.12 93 ASP A N 1
ATOM 754 C CA . ASP A 1 93 ? -1.097 10.209 6.218 1.00 97.12 93 ASP A CA 1
ATOM 755 C C . ASP A 1 93 ? -0.992 11.405 5.251 1.00 97.12 93 ASP A C 1
ATOM 757 O O . ASP A 1 93 ? -1.977 12.088 4.969 1.00 97.12 93 ASP A O 1
ATOM 761 N N . MET A 1 94 ? 0.196 11.616 4.668 1.00 96.19 94 MET A N 1
ATOM 762 C CA . MET A 1 94 ? 0.430 12.711 3.719 1.00 96.19 94 MET A CA 1
ATOM 763 C C . MET A 1 94 ? -0.422 12.588 2.453 1.00 96.19 94 MET A C 1
ATOM 765 O O . MET A 1 94 ? -0.893 13.593 1.917 1.00 96.19 94 MET A O 1
ATOM 769 N N . PHE A 1 95 ? -0.609 11.370 1.945 1.00 96.62 95 PHE A N 1
ATOM 770 C CA . PHE A 1 95 ? -1.449 11.126 0.779 1.00 96.62 95 PHE A CA 1
ATOM 771 C C . PHE A 1 95 ? -2.913 11.485 1.050 1.00 96.62 95 PHE A C 1
ATOM 773 O O . PHE A 1 95 ? -3.520 12.183 0.233 1.00 96.62 95 PHE A O 1
ATOM 780 N N . LEU A 1 96 ? -3.460 11.047 2.188 1.00 96.00 96 LEU A N 1
ATOM 781 C CA . LEU A 1 96 ? -4.848 11.299 2.575 1.00 96.00 96 LEU A CA 1
ATOM 782 C C . LEU A 1 96 ? -5.127 12.803 2.730 1.00 96.00 96 LEU A C 1
ATOM 784 O O . LEU A 1 96 ? -6.139 13.285 2.218 1.00 96.00 96 LEU A O 1
ATOM 788 N N . ASP A 1 97 ? -4.186 13.560 3.300 1.00 94.44 97 ASP A N 1
ATOM 789 C CA . ASP A 1 97 ? -4.273 15.025 3.401 1.00 94.44 97 ASP A CA 1
ATOM 790 C C . ASP A 1 97 ? -4.316 15.722 2.026 1.00 94.44 97 ASP A C 1
ATOM 792 O O . ASP A 1 97 ? -4.958 16.761 1.853 1.00 94.44 97 ASP A O 1
ATOM 796 N N . ILE A 1 98 ? -3.610 15.177 1.029 1.00 93.50 98 ILE A N 1
ATOM 797 C CA . ILE A 1 98 ? -3.467 15.788 -0.303 1.00 93.50 98 ILE A CA 1
ATOM 798 C C . ILE A 1 98 ? -4.619 15.416 -1.244 1.00 93.50 98 ILE A C 1
ATOM 800 O O . ILE A 1 98 ? -4.956 16.196 -2.148 1.00 93.50 98 ILE A O 1
ATOM 804 N N . ILE A 1 99 ? -5.184 14.216 -1.098 1.00 94.88 99 ILE A N 1
ATOM 805 C CA . ILE A 1 99 ? -6.230 13.721 -1.999 1.00 94.88 99 ILE A CA 1
ATOM 806 C C . ILE A 1 99 ? -7.631 14.204 -1.616 1.00 94.88 99 ILE A C 1
ATOM 808 O O . ILE A 1 99 ? -8.479 14.325 -2.502 1.00 94.88 99 ILE A O 1
ATOM 812 N N . GLN A 1 100 ? -7.871 14.545 -0.348 1.00 90.50 100 GLN A N 1
ATOM 813 C CA . GLN A 1 100 ? -9.177 15.003 0.126 1.00 90.50 100 GLN A CA 1
ATOM 814 C C . GLN A 1 100 ? -9.704 16.189 -0.703 1.00 90.50 100 GLN A C 1
ATOM 816 O O . GLN A 1 100 ? -9.069 17.242 -0.813 1.00 90.50 100 GLN A O 1
ATOM 821 N N . GLY A 1 101 ? -10.879 16.017 -1.319 1.00 89.00 101 GLY A N 1
ATOM 822 C CA . GLY A 1 101 ? -11.494 17.020 -2.200 1.00 89.00 101 GLY A CA 1
ATOM 823 C C . GLY A 1 101 ? -10.701 17.377 -3.472 1.00 89.00 101 GLY A C 1
ATOM 824 O O . GLY A 1 101 ? -11.068 18.320 -4.182 1.00 89.00 101 GLY A O 1
ATOM 825 N N . ASN A 1 102 ? -9.620 16.659 -3.792 1.00 93.94 102 ASN A N 1
ATOM 826 C CA . ASN A 1 102 ? -8.732 16.964 -4.911 1.00 93.94 102 ASN A CA 1
ATOM 827 C C . ASN A 1 102 ? -9.096 16.162 -6.167 1.00 93.94 102 ASN A C 1
ATOM 829 O O . ASN A 1 102 ? -8.439 15.189 -6.540 1.00 93.94 102 ASN A O 1
ATOM 833 N N . ASN A 1 103 ? -10.108 16.640 -6.891 1.00 91.88 103 ASN A N 1
ATOM 834 C CA . ASN A 1 103 ? -10.622 15.991 -8.106 1.00 91.88 103 ASN A CA 1
ATOM 835 C C . ASN A 1 103 ? -9.620 15.884 -9.277 1.00 91.88 103 ASN A C 1
ATOM 837 O O . ASN A 1 103 ? -9.966 15.311 -10.309 1.00 91.88 103 ASN A O 1
ATOM 841 N N . ASN A 1 104 ? -8.384 16.386 -9.151 1.00 93.62 104 ASN A N 1
ATOM 842 C CA . ASN A 1 104 ? -7.331 16.144 -10.148 1.00 93.62 104 ASN A CA 1
ATOM 843 C C . ASN A 1 104 ? -6.908 14.667 -10.212 1.00 93.62 104 ASN A C 1
ATOM 845 O O . ASN A 1 104 ? -6.365 14.245 -11.229 1.00 93.62 104 ASN A O 1
ATOM 849 N N . TYR A 1 105 ? -7.189 13.889 -9.162 1.00 93.62 105 TYR A N 1
ATOM 850 C CA . TYR A 1 105 ? -7.037 12.431 -9.152 1.00 93.62 105 TYR A CA 1
ATOM 851 C C . TYR A 1 105 ? -8.235 11.697 -9.772 1.00 93.62 105 TYR A C 1
ATOM 853 O O . TYR A 1 105 ? -8.239 10.473 -9.808 1.00 93.62 105 TYR A O 1
ATOM 861 N N . GLY A 1 106 ? -9.234 12.429 -10.272 1.00 96.75 106 GLY A N 1
ATOM 862 C CA . GLY A 1 106 ? -10.520 11.895 -10.703 1.00 96.75 106 GLY A CA 1
ATOM 863 C C . GLY A 1 106 ? -11.509 11.818 -9.533 1.00 96.75 106 GLY A C 1
ATOM 864 O O . GLY A 1 106 ? -11.145 11.331 -8.464 1.00 96.75 106 GLY A O 1
ATOM 865 N N . PRO A 1 107 ? -12.760 12.285 -9.705 1.00 96.12 107 PRO A N 1
ATOM 866 C CA . PRO A 1 107 ? -13.740 12.311 -8.616 1.00 96.12 107 PRO A CA 1
ATOM 867 C C . PRO A 1 107 ? -14.033 10.911 -8.063 1.00 96.12 107 PRO A C 1
ATOM 869 O O . PRO A 1 107 ? -14.159 10.745 -6.861 1.00 96.12 107 PRO A O 1
ATOM 872 N N . GLU A 1 108 ? -14.050 9.890 -8.922 1.00 97.19 108 GLU A N 1
ATOM 873 C CA . GLU A 1 108 ? -14.299 8.506 -8.506 1.00 97.19 108 GLU A CA 1
ATOM 874 C C . GLU A 1 108 ? -13.183 7.967 -7.593 1.00 97.19 108 GLU A C 1
ATOM 876 O O . GLU A 1 108 ? -13.474 7.280 -6.618 1.00 97.19 108 GLU A O 1
ATOM 881 N N . MET A 1 109 ? -11.915 8.308 -7.865 1.00 97.12 109 MET A N 1
ATOM 882 C CA . MET A 1 109 ? -10.778 7.934 -7.014 1.00 97.12 109 MET A CA 1
ATOM 883 C C . MET A 1 109 ? -10.859 8.625 -5.650 1.00 97.12 109 MET A C 1
ATOM 885 O O . MET A 1 109 ? -10.633 7.986 -4.626 1.00 97.12 109 MET A O 1
ATOM 889 N N . VAL A 1 110 ? -11.191 9.921 -5.635 1.00 96.62 110 VAL A N 1
ATOM 890 C CA . VAL A 1 110 ? -11.356 10.690 -4.392 1.00 96.62 110 VAL A CA 1
ATOM 891 C C . VAL A 1 110 ? -12.476 10.079 -3.549 1.00 96.62 110 VAL A C 1
ATOM 893 O O . VAL A 1 110 ? -12.242 9.738 -2.392 1.00 96.62 110 VAL A O 1
ATOM 896 N N . ASP A 1 111 ? -13.644 9.837 -4.151 1.00 96.31 111 ASP A N 1
ATOM 897 C CA . ASP A 1 111 ? -14.788 9.208 -3.483 1.00 96.31 111 ASP A CA 1
ATOM 898 C C . ASP A 1 111 ? -14.434 7.809 -2.938 1.00 96.31 111 ASP A C 1
ATOM 900 O O . ASP A 1 111 ? -14.836 7.444 -1.830 1.00 96.31 111 ASP A O 1
ATOM 904 N N . ALA A 1 112 ? -13.670 7.011 -3.695 1.00 97.31 112 ALA A N 1
ATOM 905 C CA . ALA A 1 112 ? -13.227 5.687 -3.262 1.00 97.31 112 ALA A CA 1
ATOM 906 C C . ALA A 1 112 ? -12.279 5.768 -2.055 1.00 97.31 112 ALA A C 1
ATOM 908 O O . ALA A 1 112 ? -12.440 5.013 -1.094 1.00 97.31 112 ALA A O 1
ATOM 909 N N . VAL A 1 113 ? -11.320 6.696 -2.067 1.00 96.88 113 VAL A N 1
ATOM 910 C CA . VAL A 1 113 ? -10.400 6.891 -0.941 1.00 96.88 113 VAL A CA 1
ATOM 911 C C . VAL A 1 113 ? -11.150 7.373 0.298 1.00 96.88 113 VAL A C 1
ATOM 913 O O . VAL A 1 113 ? -11.003 6.763 1.353 1.00 96.88 113 VAL A O 1
ATOM 916 N N . GLU A 1 114 ? -12.022 8.376 0.182 1.00 94.50 114 GLU A N 1
ATOM 917 C CA . GLU A 1 114 ? -12.814 8.884 1.315 1.00 94.50 114 GLU A CA 1
ATOM 918 C C . GLU A 1 114 ? -13.739 7.811 1.915 1.00 94.50 114 GLU A C 1
ATOM 920 O O . GLU A 1 114 ? -13.972 7.774 3.125 1.00 94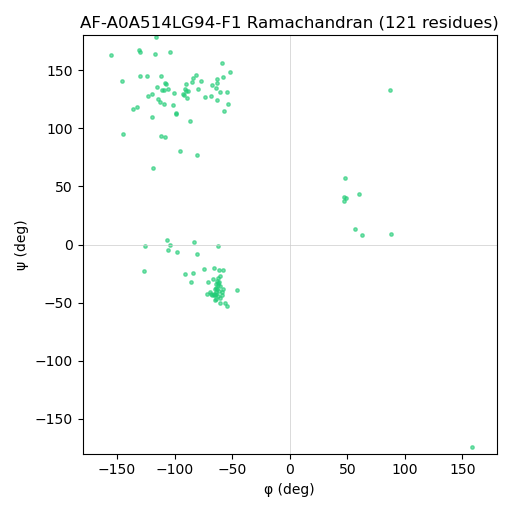.50 114 GLU A O 1
ATOM 925 N N . LYS A 1 115 ? -14.237 6.889 1.084 1.00 95.81 115 LYS A N 1
ATOM 926 C CA . LYS A 1 115 ? -15.044 5.746 1.524 1.00 95.81 115 LYS A CA 1
ATOM 927 C C . LYS A 1 115 ? -14.243 4.727 2.340 1.00 95.81 115 LYS A C 1
ATOM 929 O O . LYS A 1 115 ? -14.780 4.187 3.308 1.00 95.81 115 LYS A O 1
ATOM 934 N N . HIS A 1 116 ? -13.015 4.403 1.930 1.00 96.94 116 HIS A N 1
ATOM 935 C CA . HIS A 1 116 ? -12.208 3.346 2.564 1.00 96.94 116 HIS A CA 1
ATOM 936 C C . HIS A 1 116 ? -11.317 3.854 3.700 1.00 96.94 116 HIS A C 1
ATOM 938 O O . HIS A 1 116 ? -11.026 3.090 4.623 1.00 96.94 116 HIS A O 1
ATOM 944 N N . PHE A 1 117 ? -10.949 5.135 3.673 1.00 95.25 117 PHE A N 1
ATOM 945 C CA . PHE A 1 117 ? -10.141 5.826 4.680 1.00 95.25 117 PHE A CA 1
ATOM 946 C C . PHE A 1 117 ? -10.936 6.988 5.306 1.00 95.25 117 PHE A C 1
ATOM 948 O O . PHE A 1 117 ? -10.595 8.155 5.107 1.00 95.25 117 PHE A O 1
ATOM 955 N N . PRO A 1 118 ? -12.027 6.706 6.043 1.00 87.69 118 PRO A N 1
ATOM 956 C CA . PRO A 1 118 ? -12.833 7.757 6.643 1.00 87.69 118 PRO A CA 1
ATOM 957 C C . PRO A 1 118 ? -12.047 8.485 7.737 1.00 87.69 118 PRO A C 1
ATOM 959 O O . PRO A 1 118 ? -11.413 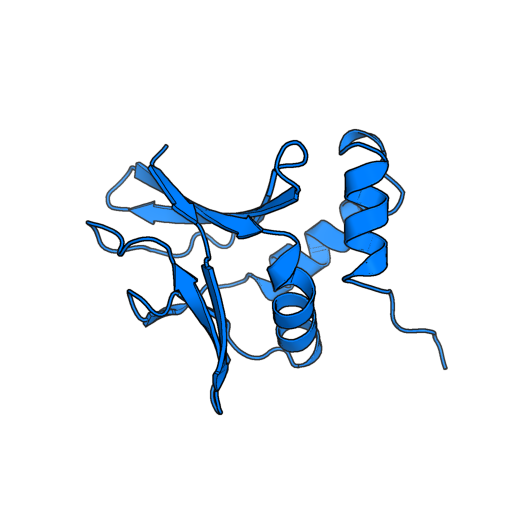7.856 8.589 1.00 87.69 118 PRO A O 1
ATOM 962 N N . VAL A 1 119 ? -12.154 9.815 7.753 1.00 77.19 119 VAL A N 1
ATOM 963 C CA . VAL A 1 119 ? -11.668 10.635 8.868 1.00 77.19 119 VAL A CA 1
ATOM 964 C C . VAL A 1 119 ? -12.420 10.208 10.137 1.00 77.19 119 VAL A C 1
ATOM 966 O O . VAL A 1 119 ? -13.653 10.103 10.093 1.00 77.19 119 VAL A O 1
ATOM 969 N N . PRO A 1 120 ? -11.729 9.942 11.262 1.00 67.19 120 PRO A N 1
ATOM 970 C CA . PRO A 1 120 ? -12.396 9.666 12.527 1.00 67.19 120 PRO A CA 1
ATOM 971 C C . PRO A 1 120 ? -13.354 10.811 12.858 1.00 67.19 120 PRO A C 1
ATOM 973 O O . PRO A 1 120 ? -12.978 11.978 12.767 1.00 67.19 120 PRO A O 1
ATOM 976 N N . ALA A 1 121 ? -14.597 10.494 13.220 1.00 60.34 121 ALA A N 1
ATOM 977 C CA . ALA A 1 121 ? -15.494 11.515 13.740 1.00 60.34 121 ALA A CA 1
ATOM 978 C C . ALA A 1 121 ? -14.893 12.055 15.046 1.00 60.34 121 ALA A C 1
ATOM 980 O O . ALA A 1 121 ? -14.599 11.264 15.942 1.00 60.34 121 ALA A O 1
ATOM 981 N N . ASP A 1 122 ? -14.688 13.371 15.134 1.00 56.62 122 ASP A N 1
ATOM 982 C CA . ASP A 1 122 ? -14.363 14.029 16.400 1.00 56.62 122 ASP A CA 1
ATOM 983 C C . ASP A 1 122 ? -15.490 13.717 17.408 1.00 56.62 122 ASP A C 1
ATOM 985 O O . ASP A 1 122 ? -16.638 14.115 17.189 1.00 56.62 122 ASP A O 1
ATOM 989 N N . ASP A 1 123 ? -15.166 12.975 18.473 1.00 46.12 123 ASP A N 1
ATOM 990 C CA . ASP A 1 123 ? -16.017 12.764 19.661 1.00 46.12 123 ASP A CA 1
ATOM 991 C C . ASP A 1 123 ? -15.868 13.930 20.660 1.00 46.12 123 ASP A C 1
ATOM 993 O O . ASP A 1 123 ? -14.715 14.353 20.930 1.00 46.12 123 ASP A O 1
#

Solvent-accessible surface area (backbone atoms only — not comparable to full-atom values): 6969 Å² total; per-residue (Å²): 124,51,76,41,42,53,74,46,79,45,82,56,100,80,26,37,32,35,34,47,79,60,64,76,96,60,70,72,42,62,62,53,45,69,46,76,39,53,93,74,44,23,43,31,38,41,24,41,35,95,92,43,56,37,36,42,35,42,41,60,93,49,37,56,62,52,39,51,31,51,78,69,68,41,52,43,27,37,53,74,73,68,40,57,54,47,58,49,57,63,37,46,54,57,47,54,72,62,38,64,92,37,54,89,55,36,58,68,42,38,54,51,46,51,69,50,56,59,78,79,78,88,128

Sequence (123 aa):
MDAIYVKVARHKEDGLYLESDRNPEQLLTPTGRLLADSDNFALVYIFDSEGAFVQVHIPEEFWPDLNKSHQERTPIYLDTSSVEFADIHEELDMFLDIIQGNNNYGPEMVDAVEKHFPVPADD

pLDDT: mean 93.9, std 8.32, range [46.12, 98.69]

Nearest PDB structures (foldseek):
  2gpi-assembly1_A  TM=7.596E-01  e=2.772E-01  Shewanella loihica PV-4
  7qpr-assembly2_B  TM=3.307E-01  e=4.510E-01  Acinetobacter baumannii
  7qpr-assembly3_C  TM=3.088E-01  e=3.758E-01  Acinetobacter baumannii
  7qpr-assembly1_A  TM=3.322E-01  e=7.799E-01  Acinetobacter baumannii
  7qpr-assembly4_D  TM=3.291E-01  e=7.799E-01  Acinetobacter baumannii

Radius of gyration: 14.06 Å; Cα contacts (8 Å, |Δi|>4): 219; chains: 1; bounding box: 36×30×34 Å

Mean predicted aligned error: 3.36 Å

Secondary structure (DSSP, 8-state):
-EEEEEEEEEEETTEEEEEESS--SS--EEEEEEEEETTTTEEEEEEEETTEEEEEEEEGGGHHHHHHHHHHT--EEETTTTEE-TTHHHHHHHHHHHHTT-GGG-HHHHHHHHHHSPPPP--

Foldseek 3Di:
DAEWEFDDWDDDPQAIETETPDADPFDWDFPLDWDDDLVQQWIWGWTDGPNDIYTYTYHLVCLLVVLVCLVVVGWYAHNRNRDTNPNPSVNVVVVLVVLAVPCVSPPVSSVSCCVNNPDPPDD

Organism: NCBI:txid2502791

InterPro domains:
  IPR020908 Uncharacterised protein family UPF0738 [PF19785] (5-117)